Protein AF-A0A086MFM5-F1 (afdb_monomer_lite)

Sequence (62 aa):
MEFSVSVGSTIPTSVTTLYDCPDNVQRILTGLPECKYIVVRDQVVILEPRTRRIVTVIERRG

pLDDT: mean 86.74, std 8.86, range [55.88, 94.94]

Radius of gyration: 11.11 Å; chains: 1; bounding box: 26×23×32 Å

Secondary structure (DSSP, 8-state):
------TTPBPPTT----EEPPHHHHHHSTT-TT-EEEEETTEEEEEETTTTEEEEEEE---

Foldseek 3Di:
DDDDQDAFDADDPVPPDWAFDDPVVCVVPPPQPRWTWDDDPQWIFIARPVRNGTHDIHGNDD

Structure (mmCIF, N/CA/C/O backbone):
data_AF-A0A086MFM5-F1
#
_entry.id   AF-A0A086MFM5-F1
#
loop_
_atom_site.group_PDB
_atom_site.id
_atom_site.type_symbol
_atom_site.label_atom_id
_atom_site.label_alt_id
_atom_site.label_comp_id
_atom_site.label_asym_id
_atom_site.label_entity_id
_atom_site.label_seq_id
_atom_site.pdbx_PDB_ins_code
_atom_site.Cartn_x
_atom_site.Cartn_y
_atom_site.Cartn_z
_atom_site.occupancy
_atom_site.B_iso_or_equiv
_atom_site.auth_seq_id
_atom_site.auth_comp_id
_atom_site.auth_asym_id
_atom_site.auth_atom_id
_atom_site.pdbx_PDB_model_num
ATOM 1 N N . MET A 1 1 ? -2.896 -5.094 17.077 1.00 55.88 1 MET A N 1
ATOM 2 C CA . MET A 1 1 ? -1.588 -4.635 16.568 1.00 55.88 1 MET A CA 1
ATOM 3 C C . MET A 1 1 ? -1.826 -3.320 15.862 1.00 55.88 1 MET A C 1
ATOM 5 O O . MET A 1 1 ? -2.688 -3.277 14.994 1.00 55.88 1 MET A O 1
ATOM 9 N N . GLU A 1 2 ? -1.145 -2.262 16.280 1.00 65.62 2 GLU A N 1
ATOM 10 C CA . GLU A 1 2 ? -1.264 -0.946 15.656 1.00 65.62 2 GLU A CA 1
ATOM 11 C C . GLU A 1 2 ? -0.006 -0.723 14.814 1.00 65.62 2 GLU A C 1
ATOM 13 O O . GLU A 1 2 ? 1.107 -0.885 15.310 1.00 65.62 2 GLU A O 1
ATOM 18 N N . PHE A 1 3 ? -0.175 -0.469 13.518 1.00 76.25 3 PHE A N 1
ATOM 19 C CA . PHE A 1 3 ? 0.918 -0.107 12.620 1.00 76.25 3 PHE A CA 1
ATOM 20 C C . PHE A 1 3 ? 0.583 1.226 11.961 1.00 76.25 3 PHE A C 1
ATOM 22 O O . PHE A 1 3 ? -0.588 1.547 11.755 1.00 76.25 3 PHE A O 1
ATOM 29 N N . SER A 1 4 ? 1.615 2.009 11.656 1.00 79.00 4 SER A N 1
ATOM 30 C CA . SER A 1 4 ? 1.428 3.307 11.018 1.00 79.00 4 SER A CA 1
ATOM 31 C C . SER A 1 4 ? 0.997 3.122 9.565 1.00 79.00 4 SER A C 1
ATOM 33 O O . SER A 1 4 ? 1.665 2.430 8.793 1.00 79.00 4 SER A O 1
ATOM 35 N N . VAL A 1 5 ? -0.116 3.752 9.198 1.00 87.69 5 VAL A N 1
ATOM 36 C CA . VAL A 1 5 ? -0.602 3.810 7.819 1.00 87.69 5 VAL A CA 1
ATOM 37 C C . VAL A 1 5 ? -0.148 5.137 7.225 1.00 87.69 5 VAL A C 1
ATOM 39 O O . VAL A 1 5 ? -0.826 6.156 7.324 1.00 87.69 5 VAL A O 1
ATOM 42 N N . SER A 1 6 ? 1.041 5.133 6.633 1.00 91.62 6 SER A N 1
ATOM 43 C CA . SER A 1 6 ? 1.602 6.293 5.944 1.00 91.62 6 SER A CA 1
ATOM 44 C C . SER A 1 6 ? 2.390 5.864 4.714 1.00 91.62 6 SER A C 1
ATOM 46 O O . SER A 1 6 ? 2.936 4.759 4.659 1.00 91.62 6 SER A O 1
ATOM 48 N N . VAL A 1 7 ? 2.458 6.745 3.716 1.00 92.69 7 VAL A N 1
ATOM 49 C CA . VAL A 1 7 ? 3.260 6.509 2.511 1.00 92.69 7 VAL A CA 1
ATOM 50 C C . VAL A 1 7 ? 4.716 6.256 2.897 1.00 92.69 7 VAL A C 1
ATOM 52 O O . VAL A 1 7 ? 5.306 6.984 3.692 1.00 92.69 7 VAL A O 1
ATOM 55 N N . GLY A 1 8 ? 5.292 5.200 2.329 1.00 92.50 8 GLY A N 1
ATOM 56 C CA . GLY A 1 8 ? 6.658 4.766 2.576 1.00 92.50 8 GLY A CA 1
ATOM 57 C C . GLY A 1 8 ? 6.820 3.747 3.705 1.00 92.50 8 GLY A C 1
ATOM 58 O O . GLY A 1 8 ? 7.872 3.109 3.735 1.00 92.50 8 GLY A O 1
ATOM 59 N N . SER A 1 9 ? 5.814 3.558 4.566 1.00 93.62 9 SER A N 1
ATOM 60 C CA . SER A 1 9 ? 5.825 2.548 5.634 1.00 93.62 9 SER A CA 1
ATOM 61 C C . SER A 1 9 ? 5.625 1.133 5.085 1.00 93.62 9 SER A C 1
ATOM 63 O O . SER A 1 9 ? 5.035 0.948 4.022 1.00 93.62 9 SER A O 1
ATOM 65 N N . THR A 1 10 ? 6.098 0.121 5.814 1.00 93.75 10 THR A N 1
ATOM 66 C CA . THR A 1 10 ? 5.970 -1.292 5.419 1.00 93.75 10 THR A CA 1
ATOM 67 C C . THR A 1 10 ? 4.815 -1.965 6.151 1.00 93.75 10 THR A C 1
ATOM 69 O O . THR A 1 10 ? 4.716 -1.887 7.376 1.00 93.75 10 THR A O 1
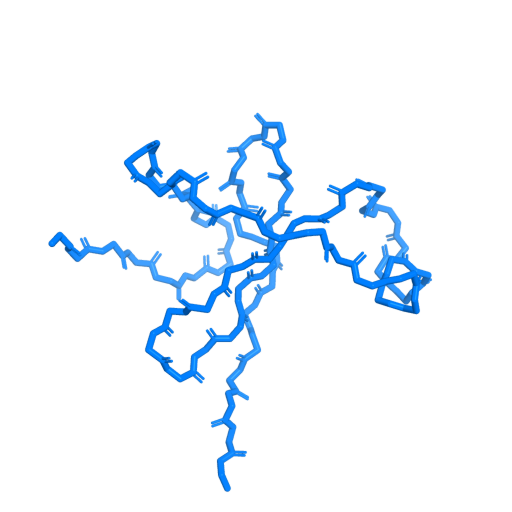ATOM 72 N N . ILE A 1 11 ? 3.968 -2.673 5.406 1.00 91.81 11 ILE A N 1
ATOM 73 C CA . ILE A 1 11 ? 2.893 -3.494 5.964 1.00 91.81 11 ILE A CA 1
ATOM 74 C C . ILE A 1 11 ? 3.492 -4.720 6.679 1.00 91.81 11 ILE A C 1
ATOM 76 O O . ILE A 1 11 ? 4.280 -5.457 6.072 1.00 91.81 11 ILE A O 1
ATOM 80 N N . PRO A 1 12 ? 3.111 -4.986 7.945 1.00 91.31 12 PRO A N 1
ATOM 81 C CA . PRO A 1 12 ? 3.572 -6.156 8.682 1.00 91.31 12 PRO A CA 1
ATOM 82 C C . PRO A 1 12 ? 3.240 -7.469 7.976 1.00 91.31 12 PRO A C 1
ATOM 84 O O . PRO A 1 12 ? 2.192 -7.615 7.348 1.00 91.31 12 PRO A O 1
ATOM 87 N N . THR A 1 13 ? 4.091 -8.480 8.156 1.00 91.06 13 THR A N 1
ATOM 88 C CA . THR A 1 13 ? 3.877 -9.791 7.534 1.00 91.06 13 THR A CA 1
ATOM 89 C C . THR A 1 13 ? 2.699 -10.578 8.095 1.00 91.06 13 THR A C 1
ATOM 91 O O . THR A 1 13 ? 2.250 -11.523 7.452 1.00 91.06 13 THR A O 1
ATOM 94 N N . SER A 1 14 ? 2.176 -10.150 9.245 1.00 89.94 14 SER A N 1
ATOM 95 C CA . SER A 1 14 ? 0.936 -10.639 9.843 1.00 89.94 14 SER A CA 1
ATOM 96 C C . SER A 1 14 ? -0.314 -10.279 9.034 1.00 89.94 14 SER A C 1
ATOM 98 O O . SER A 1 14 ? -1.340 -10.936 9.195 1.00 89.94 14 SER A O 1
ATOM 100 N N . VAL A 1 15 ? -0.249 -9.277 8.148 1.00 89.62 15 VAL A N 1
ATOM 101 C CA . VAL A 1 15 ? -1.329 -8.978 7.200 1.00 89.62 15 VAL A CA 1
ATOM 102 C C . VAL A 1 15 ? -1.208 -9.937 6.018 1.00 89.62 15 VAL A C 1
ATOM 104 O O . VAL A 1 15 ? -0.405 -9.747 5.106 1.00 89.62 15 VAL A O 1
ATOM 107 N N . THR A 1 16 ? -1.992 -11.009 6.060 1.00 89.50 16 THR A N 1
ATOM 108 C CA . THR A 1 16 ? -1.955 -12.087 5.059 1.00 89.50 16 THR A CA 1
ATOM 109 C C . THR A 1 16 ? -2.909 -11.856 3.894 1.00 89.50 16 THR A C 1
ATOM 111 O O . THR A 1 16 ? -2.703 -12.402 2.814 1.00 89.50 16 THR A O 1
ATOM 114 N N . THR A 1 17 ? -3.947 -11.044 4.098 1.00 91.00 17 THR A N 1
ATOM 115 C CA . THR A 1 17 ? -4.959 -10.765 3.077 1.00 91.00 17 THR A CA 1
ATOM 116 C C . THR A 1 17 ? -4.564 -9.521 2.297 1.00 91.00 17 THR A C 1
ATOM 118 O O . THR A 1 17 ? -4.652 -8.411 2.816 1.00 91.00 17 THR A O 1
ATOM 121 N N . LEU A 1 18 ? -4.122 -9.721 1.057 1.00 92.75 18 LEU A N 1
ATOM 122 C CA . LEU A 1 18 ? -3.800 -8.671 0.09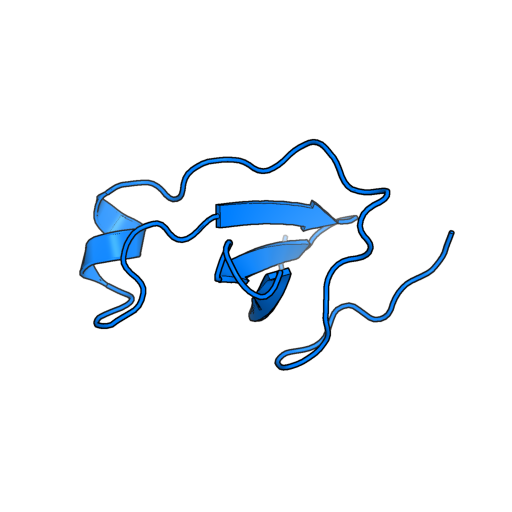4 1.00 92.75 18 LEU A CA 1
ATOM 123 C C . LEU A 1 18 ? -4.667 -8.880 -1.148 1.00 92.75 18 LEU A C 1
ATOM 125 O O . LEU A 1 18 ? -4.701 -9.987 -1.684 1.00 92.75 18 LEU A O 1
ATOM 129 N N . TYR A 1 19 ? -5.330 -7.829 -1.617 1.00 94.94 19 TYR A N 1
ATOM 130 C CA . TYR A 1 19 ? -6.174 -7.885 -2.810 1.00 94.94 19 TYR A CA 1
ATOM 131 C C . TYR A 1 19 ? -5.443 -7.311 -4.016 1.00 94.94 19 TYR A C 1
ATOM 133 O O . TYR A 1 19 ? -4.658 -6.375 -3.875 1.00 94.94 19 TYR A O 1
ATOM 141 N N . ASP A 1 20 ? -5.697 -7.861 -5.199 1.00 93.88 20 ASP A N 1
ATOM 142 C CA . ASP A 1 20 ? -5.192 -7.304 -6.451 1.00 93.88 20 ASP A CA 1
ATOM 143 C C . ASP A 1 20 ? -5.812 -5.945 -6.745 1.00 93.88 20 ASP A C 1
ATOM 145 O O . ASP A 1 20 ? -7.025 -5.763 -6.650 1.00 93.88 20 ASP A O 1
ATOM 149 N N . CYS A 1 21 ? -4.974 -4.988 -7.134 1.00 91.25 21 CYS A N 1
ATOM 150 C CA . CYS A 1 21 ? -5.470 -3.749 -7.699 1.00 91.25 21 CYS A CA 1
ATOM 151 C C . CYS A 1 21 ? -6.282 -4.023 -8.973 1.00 91.25 21 CYS A C 1
ATOM 153 O O . CYS A 1 21 ? -5.785 -4.728 -9.855 1.00 91.25 21 CYS A O 1
ATOM 155 N N . PRO A 1 22 ? -7.454 -3.388 -9.133 1.00 89.44 22 PRO A N 1
ATOM 156 C CA . PRO A 1 22 ? -8.188 -3.390 -10.393 1.00 89.44 22 PRO A CA 1
ATOM 157 C C . PRO A 1 22 ? -7.353 -2.851 -11.568 1.00 89.44 22 PRO A C 1
ATOM 159 O O . PRO A 1 22 ? -6.562 -1.920 -11.395 1.00 89.44 22 PRO A O 1
ATOM 162 N N . ASP A 1 23 ? -7.576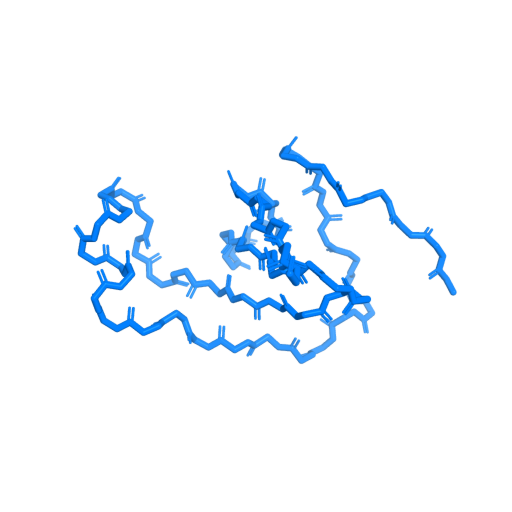 -3.367 -12.780 1.00 85.88 23 ASP A N 1
ATOM 163 C CA . ASP A 1 23 ? -6.817 -2.996 -13.989 1.00 85.88 23 ASP A CA 1
ATOM 164 C C . ASP A 1 23 ? -6.788 -1.486 -14.255 1.00 85.88 23 ASP A C 1
ATOM 166 O O . ASP A 1 23 ? -5.772 -0.926 -14.669 1.00 85.88 23 ASP A O 1
ATOM 170 N N . ASN A 1 24 ? -7.901 -0.793 -14.009 1.00 84.81 24 ASN A N 1
ATOM 171 C CA . ASN A 1 24 ? -7.981 0.655 -14.176 1.00 84.81 24 ASN A CA 1
ATOM 172 C C . ASN A 1 24 ? -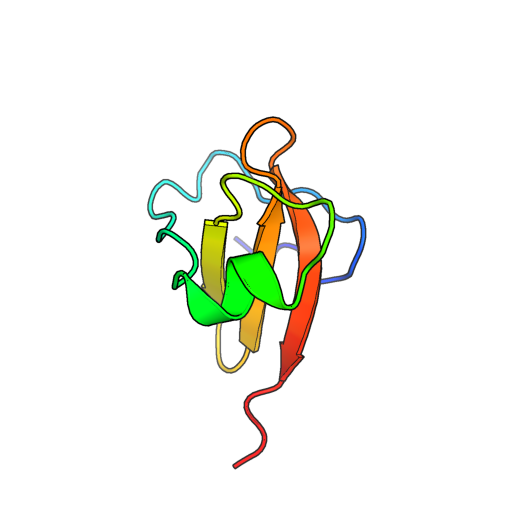7.062 1.400 -13.195 1.00 84.81 24 ASN A C 1
ATOM 174 O O . ASN A 1 24 ? -6.480 2.413 -13.572 1.00 84.81 24 ASN A O 1
ATOM 178 N N . VAL A 1 25 ? -6.889 0.892 -11.972 1.00 83.69 25 VAL A N 1
ATOM 179 C CA . VAL A 1 25 ? -5.959 1.463 -10.986 1.00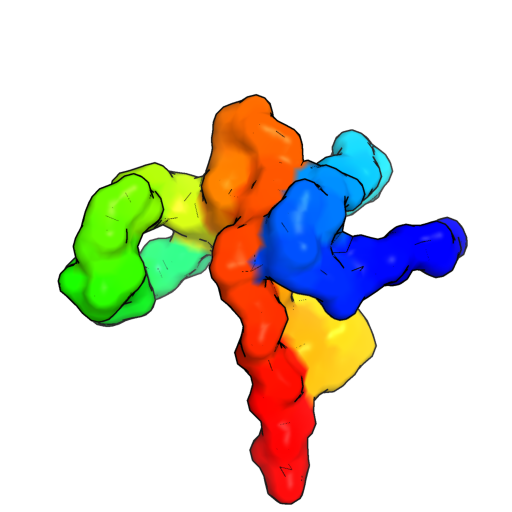 83.69 25 VAL A CA 1
ATOM 180 C C . VAL A 1 25 ? -4.518 1.244 -11.436 1.00 83.69 25 VAL A C 1
ATOM 182 O O . VAL A 1 25 ? -3.736 2.191 -11.424 1.00 83.69 25 VAL A O 1
ATOM 185 N N . GLN A 1 26 ? -4.183 0.038 -11.903 1.00 82.12 26 GLN A N 1
ATOM 186 C CA . GLN A 1 26 ? -2.840 -0.276 -12.407 1.00 82.12 26 GLN A CA 1
ATOM 187 C C . GLN A 1 26 ? -2.454 0.591 -13.616 1.00 82.12 26 GLN A C 1
ATOM 189 O O . GLN A 1 26 ? -1.307 1.009 -13.742 1.00 82.12 26 GLN A O 1
ATOM 194 N N . ARG A 1 27 ? -3.417 0.910 -14.491 1.00 82.12 27 ARG A N 1
ATOM 195 C CA . ARG A 1 27 ? -3.197 1.807 -15.639 1.00 82.12 27 ARG A CA 1
ATOM 196 C C . ARG A 1 27 ? -2.943 3.256 -15.228 1.00 82.12 27 ARG A C 1
ATOM 198 O O . ARG A 1 27 ? -2.165 3.937 -15.885 1.00 82.12 27 ARG A O 1
ATOM 205 N N . ILE A 1 28 ? -3.607 3.734 -14.176 1.00 82.31 28 ILE A N 1
ATOM 206 C CA . ILE A 1 28 ? -3.436 5.106 -13.673 1.00 82.31 28 ILE A CA 1
ATOM 207 C C . ILE A 1 28 ? -2.118 5.225 -12.899 1.00 82.31 28 ILE A C 1
ATOM 209 O O . ILE A 1 28 ? -1.360 6.174 -13.100 1.00 82.31 28 ILE A O 1
ATOM 213 N N . LEU A 1 29 ? -1.816 4.244 -12.043 1.00 76.31 29 LEU A N 1
ATOM 214 C CA . LEU A 1 29 ? -0.572 4.160 -11.278 1.00 76.31 29 LEU A CA 1
ATOM 215 C C . LEU A 1 29 ? 0.563 3.629 -12.160 1.00 76.31 29 LEU A C 1
ATOM 217 O O . LEU A 1 29 ? 1.057 2.511 -12.000 1.00 76.31 29 LEU A O 1
ATOM 221 N N . THR A 1 30 ? 0.972 4.464 -13.113 1.00 71.75 30 THR A N 1
ATOM 222 C CA . THR A 1 30 ? 2.050 4.150 -14.053 1.00 71.75 30 THR A CA 1
ATOM 223 C C . THR A 1 30 ? 3.326 3.821 -13.271 1.00 71.75 30 THR A C 1
ATOM 225 O O . THR A 1 30 ? 3.801 4.637 -12.485 1.00 71.75 30 THR A O 1
ATOM 228 N N . GLY A 1 31 ? 3.877 2.620 -13.469 1.00 71.75 31 GLY A N 1
ATOM 229 C CA . GLY A 1 31 ? 5.080 2.156 -12.768 1.00 71.75 31 GLY A CA 1
ATOM 230 C C . GLY A 1 31 ? 4.835 1.289 -11.528 1.00 71.75 31 GLY A C 1
ATOM 231 O O . GLY A 1 31 ? 5.813 0.899 -10.894 1.00 71.75 31 GLY A O 1
ATOM 232 N N . LEU A 1 32 ? 3.581 0.932 -11.206 1.00 75.31 32 LEU A N 1
ATOM 233 C CA . LEU A 1 32 ? 3.270 -0.064 -10.169 1.00 75.31 32 LEU A CA 1
ATOM 234 C C . LEU A 1 32 ? 2.555 -1.312 -10.732 1.00 75.31 32 LEU A C 1
ATOM 236 O O . LEU A 1 32 ? 1.389 -1.560 -10.409 1.00 75.31 32 LEU A O 1
ATOM 240 N N . PRO A 1 33 ? 3.226 -2.115 -11.584 1.00 73.31 33 PRO A N 1
ATOM 241 C CA . PRO A 1 33 ? 2.677 -3.404 -11.990 1.00 73.31 33 PRO A CA 1
ATOM 242 C C . PRO A 1 33 ? 2.499 -4.297 -10.755 1.00 73.31 33 PRO A C 1
ATOM 244 O O . PRO A 1 33 ? 3.294 -4.235 -9.819 1.00 73.31 33 PRO A O 1
ATOM 247 N N . GLU A 1 34 ? 1.449 -5.120 -10.750 1.00 86.31 34 GLU A N 1
ATOM 248 C CA . GLU A 1 34 ? 1.147 -6.057 -9.653 1.00 86.31 34 GLU A CA 1
ATOM 249 C C . GLU A 1 34 ? 0.798 -5.380 -8.312 1.00 86.31 34 GLU A C 1
ATOM 251 O O . GLU A 1 34 ? 0.953 -5.991 -7.253 1.00 86.31 34 GLU A O 1
ATOM 256 N N . CYS A 1 35 ? 0.317 -4.129 -8.313 1.00 90.31 35 CYS A N 1
ATOM 257 C CA . CYS A 1 35 ? -0.044 -3.480 -7.054 1.00 90.31 35 CYS A CA 1
ATOM 258 C C . CYS A 1 35 ? -1.102 -4.266 -6.270 1.00 90.31 35 CYS A C 1
ATOM 260 O O . CYS A 1 35 ? -2.023 -4.866 -6.834 1.00 90.31 35 CYS A O 1
ATOM 262 N N . LYS A 1 36 ? -0.962 -4.247 -4.942 1.00 94.12 36 LYS A N 1
ATOM 263 C CA . LYS A 1 36 ? -1.937 -4.823 -4.018 1.00 94.12 36 LYS A CA 1
ATOM 264 C C . LYS A 1 36 ? -2.571 -3.726 -3.189 1.00 94.12 36 LYS A C 1
ATOM 266 O O . LYS A 1 36 ? -1.959 -2.683 -2.963 1.00 94.12 36 LYS A O 1
ATOM 271 N N . TYR A 1 37 ? -3.764 -3.979 -2.677 1.00 94.44 37 TYR A N 1
ATOM 272 C CA . TYR A 1 37 ? -4.388 -3.104 -1.702 1.00 94.44 37 TYR A CA 1
ATOM 273 C C . TYR A 1 37 ? -4.937 -3.870 -0.501 1.00 94.44 37 TYR A C 1
ATOM 275 O O . TYR A 1 37 ? -5.237 -5.066 -0.566 1.00 94.44 37 TYR A O 1
ATOM 283 N N . ILE A 1 38 ? -5.072 -3.148 0.605 1.00 93.94 38 ILE A N 1
ATOM 284 C CA . ILE A 1 38 ? -5.783 -3.572 1.808 1.00 93.94 38 ILE A CA 1
ATOM 285 C C . ILE A 1 38 ? -6.727 -2.464 2.259 1.00 93.94 38 ILE A C 1
ATOM 287 O O . ILE A 1 38 ? -6.573 -1.302 1.880 1.00 93.94 38 ILE A O 1
ATOM 291 N N . VAL A 1 39 ? -7.688 -2.826 3.100 1.00 91.69 39 VAL A N 1
ATOM 292 C CA . VAL A 1 39 ? -8.558 -1.866 3.777 1.00 91.69 39 VAL A CA 1
ATOM 293 C C . VAL A 1 39 ? -8.200 -1.875 5.255 1.00 91.69 39 VAL A C 1
ATOM 295 O O . VAL A 1 39 ? -8.244 -2.922 5.900 1.00 91.69 39 VAL A O 1
ATOM 298 N N . VAL A 1 40 ? -7.814 -0.716 5.780 1.00 88.12 40 VAL A N 1
ATOM 299 C CA . VAL A 1 40 ? -7.477 -0.528 7.192 1.00 88.12 40 VAL A CA 1
ATOM 300 C C . VAL A 1 40 ? -8.379 0.562 7.734 1.00 88.12 40 VAL A C 1
ATOM 302 O O . VAL A 1 40 ? -8.266 1.712 7.319 1.00 88.12 40 VAL A O 1
ATOM 305 N N . ARG A 1 41 ? -9.266 0.207 8.671 1.00 86.19 41 ARG A N 1
ATOM 306 C CA . ARG A 1 41 ? -10.303 1.123 9.175 1.00 86.19 41 ARG A CA 1
ATOM 307 C C . ARG A 1 41 ? -11.094 1.696 7.980 1.00 86.19 41 ARG A C 1
ATOM 309 O O . ARG A 1 41 ? -11.643 0.914 7.210 1.00 86.19 41 ARG A O 1
ATOM 316 N N . ASP A 1 42 ? -11.060 3.012 7.780 1.00 88.25 42 ASP A N 1
ATOM 317 C CA . ASP A 1 42 ? -11.724 3.719 6.676 1.00 88.25 42 ASP A CA 1
ATOM 318 C C . ASP A 1 42 ? -10.744 4.191 5.591 1.00 88.25 42 ASP A C 1
ATOM 320 O O . ASP A 1 42 ? -10.967 5.184 4.901 1.00 88.25 42 ASP A O 1
ATOM 324 N N . GLN A 1 43 ? -9.616 3.500 5.443 1.00 91.06 43 GLN A N 1
ATOM 325 C CA . GLN A 1 43 ? -8.595 3.834 4.456 1.00 91.06 43 GLN A CA 1
ATOM 326 C C . GLN A 1 43 ? -8.338 2.655 3.523 1.00 91.06 43 GLN A C 1
ATOM 328 O O . GLN A 1 43 ? -8.228 1.505 3.955 1.00 91.06 43 GLN A O 1
ATOM 333 N N . VAL A 1 44 ? -8.200 2.955 2.233 1.00 92.38 44 VAL A N 1
ATOM 334 C CA . VAL A 1 44 ? -7.681 2.011 1.243 1.00 92.38 44 VAL A CA 1
ATOM 335 C C . VAL A 1 44 ? -6.192 2.278 1.093 1.00 92.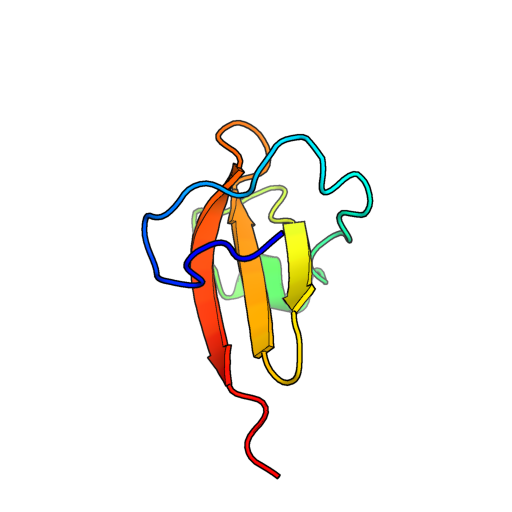38 44 VAL A C 1
ATOM 337 O O . VAL A 1 44 ? -5.776 3.381 0.742 1.00 92.38 44 VAL A O 1
ATOM 340 N N . VAL A 1 45 ? -5.383 1.267 1.373 1.00 93.62 45 VAL A N 1
ATOM 341 C CA . VAL A 1 45 ? -3.925 1.365 1.352 1.00 93.62 45 VAL A CA 1
ATOM 342 C C . VAL A 1 45 ? -3.418 0.544 0.185 1.00 93.62 45 VAL A C 1
ATOM 344 O O . VAL A 1 45 ? -3.646 -0.663 0.150 1.00 93.62 45 VAL A O 1
ATOM 347 N N . ILE A 1 46 ? -2.732 1.185 -0.758 1.00 93.44 46 ILE A N 1
ATOM 348 C CA . ILE A 1 46 ? -2.103 0.505 -1.892 1.00 93.44 46 ILE A CA 1
ATOM 349 C C . ILE A 1 46 ? -0.619 0.343 -1.586 1.00 93.44 46 ILE A C 1
ATOM 351 O O . ILE A 1 46 ? 0.049 1.269 -1.113 1.00 93.44 46 ILE A O 1
ATOM 355 N N . LEU A 1 47 ? -0.105 -0.844 -1.873 1.00 93.25 47 LEU A N 1
ATOM 356 C CA . LEU A 1 47 ? 1.262 -1.240 -1.602 1.00 93.25 47 LEU A CA 1
ATOM 357 C C . LEU A 1 47 ? 1.892 -1.946 -2.803 1.00 93.25 47 LEU A C 1
ATOM 359 O O . LEU A 1 47 ? 1.217 -2.579 -3.619 1.00 93.25 47 LEU A O 1
ATOM 363 N N . GLU A 1 48 ? 3.214 -1.867 -2.865 1.00 91.62 48 GLU A N 1
ATOM 364 C CA . GLU A 1 48 ? 4.020 -2.705 -3.745 1.00 91.62 48 GLU A CA 1
ATOM 365 C C . GLU A 1 48 ? 4.207 -4.082 -3.069 1.00 91.62 48 GLU A C 1
ATOM 367 O O . GLU A 1 48 ? 4.616 -4.139 -1.904 1.00 91.62 48 GLU A O 1
ATOM 372 N N . PRO A 1 49 ? 3.859 -5.202 -3.729 1.00 90.81 49 PRO A N 1
ATOM 373 C CA . PRO A 1 49 ? 3.772 -6.506 -3.070 1.00 90.81 49 PRO A CA 1
ATOM 374 C C . PRO A 1 49 ? 5.118 -7.101 -2.647 1.00 90.81 49 PRO A C 1
ATOM 376 O O . PRO A 1 49 ? 5.156 -7.815 -1.643 1.00 90.81 49 PRO A O 1
ATOM 379 N N . ARG A 1 50 ? 6.212 -6.844 -3.379 1.00 90.06 50 ARG A N 1
ATOM 380 C CA . ARG A 1 50 ? 7.516 -7.481 -3.124 1.00 90.06 50 ARG A CA 1
ATOM 381 C C . ARG A 1 50 ? 8.170 -6.931 -1.862 1.00 90.06 50 ARG A C 1
ATOM 383 O O . ARG A 1 50 ? 8.764 -7.679 -1.094 1.00 90.06 50 ARG A O 1
ATOM 390 N N . THR A 1 51 ? 8.028 -5.631 -1.631 1.00 92.38 51 THR A N 1
ATOM 391 C CA . THR A 1 51 ? 8.566 -4.903 -0.474 1.00 92.38 51 THR A CA 1
ATOM 392 C C . THR A 1 51 ? 7.528 -4.672 0.617 1.00 92.38 51 THR A C 1
ATOM 394 O O . THR A 1 51 ? 7.888 -4.295 1.730 1.00 92.38 51 THR A O 1
ATOM 397 N N . ARG A 1 52 ? 6.240 -4.881 0.312 1.00 92.44 52 ARG A N 1
ATOM 398 C CA . ARG A 1 52 ? 5.097 -4.539 1.175 1.00 92.44 52 ARG A CA 1
ATOM 399 C C . ARG A 1 52 ? 5.070 -3.067 1.583 1.00 92.44 52 ARG A C 1
ATOM 401 O O . ARG A 1 52 ? 4.515 -2.718 2.625 1.00 92.44 52 ARG A O 1
ATOM 408 N N . ARG A 1 53 ? 5.670 -2.198 0.770 1.00 93.56 53 ARG A N 1
ATOM 409 C CA . ARG A 1 53 ? 5.762 -0.767 1.041 1.00 93.56 53 ARG A CA 1
ATOM 410 C C . ARG A 1 53 ? 4.497 -0.058 0.587 1.00 93.56 53 ARG A C 1
ATOM 412 O O . ARG A 1 53 ? 4.071 -0.221 -0.554 1.00 93.56 53 ARG A O 1
ATOM 419 N N . ILE A 1 54 ? 3.926 0.754 1.467 1.00 93.56 54 ILE A N 1
ATOM 420 C CA . ILE A 1 54 ? 2.782 1.610 1.169 1.00 93.56 54 ILE A CA 1
ATOM 421 C C . ILE A 1 54 ? 3.224 2.674 0.169 1.00 93.56 54 ILE A C 1
ATOM 423 O O . ILE A 1 54 ? 4.139 3.453 0.441 1.00 93.56 54 ILE A O 1
ATOM 427 N N . VAL A 1 55 ? 2.548 2.723 -0.973 1.00 92.31 55 VAL A N 1
ATOM 428 C CA . VAL A 1 55 ? 2.804 3.720 -2.020 1.00 92.31 55 VAL A CA 1
ATOM 429 C C . VAL A 1 55 ? 1.755 4.821 -2.028 1.00 92.31 55 VAL A C 1
ATOM 431 O O . VAL A 1 55 ? 2.064 5.954 -2.380 1.00 92.31 55 VAL A O 1
ATOM 434 N N . THR A 1 56 ? 0.526 4.513 -1.612 1.00 91.25 56 THR A N 1
ATOM 435 C CA . THR A 1 56 ? -0.533 5.508 -1.468 1.00 91.25 56 THR A CA 1
ATOM 436 C C . THR A 1 56 ? -1.546 5.092 -0.409 1.00 91.25 56 THR A C 1
ATOM 438 O O . THR A 1 56 ? -1.757 3.904 -0.146 1.00 91.25 56 THR A O 1
ATOM 441 N N . VAL A 1 57 ? -2.161 6.097 0.205 1.00 92.62 57 VAL A N 1
ATOM 442 C CA . VAL A 1 57 ? -3.238 5.961 1.181 1.00 92.62 57 VAL A CA 1
ATOM 443 C C . VAL A 1 57 ? -4.393 6.809 0.675 1.00 92.62 57 VAL A C 1
ATOM 445 O O . VAL A 1 57 ? -4.241 8.008 0.455 1.00 92.62 57 VAL A O 1
ATOM 448 N N . ILE A 1 58 ? -5.542 6.177 0.478 1.00 90.50 58 ILE A N 1
ATOM 449 C CA . ILE A 1 58 ? -6.770 6.829 0.048 1.00 90.50 58 ILE A CA 1
ATOM 450 C C . ILE A 1 58 ? -7.697 6.862 1.255 1.00 90.50 58 ILE A C 1
ATOM 452 O O . ILE A 1 58 ? -8.150 5.821 1.737 1.00 90.50 58 ILE A O 1
ATOM 456 N N . GLU A 1 59 ? -7.972 8.064 1.751 1.00 88.69 59 GLU A N 1
ATOM 457 C CA . GLU A 1 59 ? -8.997 8.266 2.769 1.00 88.69 59 GLU A CA 1
ATOM 458 C C . GLU A 1 59 ? -10.369 8.038 2.150 1.00 88.69 59 GLU A C 1
ATOM 460 O O . GLU A 1 59 ? -10.731 8.674 1.155 1.00 88.69 59 GLU A O 1
ATOM 465 N N . ARG A 1 60 ? -11.167 7.162 2.758 1.00 78.06 60 ARG A N 1
ATOM 466 C CA . ARG A 1 60 ? -12.579 7.064 2.424 1.00 78.06 60 ARG A CA 1
ATOM 467 C C . ARG A 1 60 ? -13.291 8.203 3.144 1.00 78.06 60 ARG A C 1
ATOM 469 O O . ARG A 1 60 ? -13.790 8.038 4.251 1.00 78.06 60 ARG A O 1
ATOM 476 N N . ARG A 1 61 ? -13.281 9.393 2.543 1.00 69.94 61 ARG A N 1
ATOM 477 C CA . ARG A 1 61 ? -14.152 10.475 3.007 1.00 69.94 61 ARG A CA 1
ATOM 478 C C . ARG A 1 61 ? -15.590 10.084 2.676 1.00 69.94 61 ARG A C 1
ATOM 480 O O . ARG A 1 61 ? -15.889 9.802 1.515 1.00 69.94 61 ARG A O 1
ATOM 487 N N . GLY A 1 62 ? -16.406 9.967 3.720 1.00 58.34 62 GLY A N 1
ATOM 488 C CA . GLY A 1 62 ? -17.863 9.922 3.609 1.00 58.34 62 GLY A CA 1
ATOM 489 C C . GLY A 1 62 ? -18.421 11.278 3.211 1.00 58.34 62 GLY A C 1
ATOM 490 O O . GLY A 1 62 ? -17.750 12.294 3.507 1.00 58.34 62 GLY A O 1
#